Protein AF-K5BDE9-F1 (afdb_monomer)

Foldseek 3Di:
DAPPPFDWDFPDWDADPQRKIKTKTKGKDAQVPDDPPDQPCSVQADRIWMKIKIKIWHQDPQRKIKMKIWIDIGRFQKIKIKIKIWHDDVPGIDMDMDMDMDHPDDDPVVSVCVVCVVSVVRNVVVVVVVVVVCVVVPD

pLDDT: mean 79.83, std 15.64, range [29.36, 97.19]

Sequence (139 aa):
MGAFDTLDTLEEFTVDRAGSVLVKLAKDVLHPGRQSGGPPIGRFLPRTWRVVQTEEWRAGRAGRIEGDLRLVAHGTPASAAGSTVIVPVQGGSQGTGSATVRFNVPLIGGQVENLMGRTLTESIRALNEFTTSWIAEHV

Structure (mmCIF, N/CA/C/O backbone):
data_AF-K5BDE9-F1
#
_entry.id   AF-K5BDE9-F1
#
loop_
_atom_site.group_PDB
_atom_site.id
_atom_site.type_symbol
_atom_site.label_atom_id
_atom_site.label_alt_id
_atom_site.label_comp_id
_atom_site.label_asym_id
_atom_site.label_entity_id
_atom_site.label_seq_id
_atom_site.pdbx_PDB_ins_code
_atom_site.Cartn_x
_atom_site.Cartn_y
_atom_site.Cartn_z
_atom_site.occupancy
_atom_site.B_iso_or_equiv
_atom_site.auth_seq_id
_atom_site.auth_comp_id
_atom_site.auth_asym_id
_atom_site.auth_atom_id
_atom_site.pdbx_PDB_model_num
ATOM 1 N N . MET A 1 1 ? 9.296 17.948 -3.515 1.00 29.36 1 MET A N 1
ATOM 2 C CA . MET A 1 1 ? 8.163 17.426 -4.302 1.00 29.36 1 MET A CA 1
ATOM 3 C C . MET A 1 1 ? 7.998 15.972 -3.896 1.00 29.36 1 MET A C 1
ATOM 5 O O . MET A 1 1 ? 8.839 15.155 -4.255 1.00 29.36 1 MET A O 1
ATOM 9 N N . GLY A 1 2 ? 7.072 15.706 -2.972 1.00 32.84 2 GLY A N 1
ATOM 10 C CA . GLY A 1 2 ? 6.896 14.377 -2.382 1.00 32.84 2 GLY A CA 1
ATOM 11 C C . GLY A 1 2 ? 6.411 13.376 -3.427 1.00 32.84 2 GLY A C 1
ATOM 12 O O . GLY A 1 2 ? 5.785 13.763 -4.410 1.00 32.84 2 GLY A O 1
ATOM 13 N N . ALA A 1 3 ? 6.688 12.090 -3.217 1.00 40.28 3 ALA A N 1
ATOM 14 C CA . ALA A 1 3 ? 6.391 11.001 -4.153 1.00 40.28 3 ALA A CA 1
ATOM 15 C C . ALA A 1 3 ? 4.896 10.846 -4.543 1.00 40.28 3 ALA A C 1
ATOM 17 O O . ALA A 1 3 ? 4.576 10.035 -5.415 1.00 40.28 3 ALA A O 1
ATOM 18 N N . PHE A 1 4 ? 4.002 11.646 -3.954 1.00 41.88 4 PHE A N 1
ATOM 19 C CA . PHE A 1 4 ? 2.546 11.616 -4.124 1.00 41.88 4 PHE A CA 1
ATOM 20 C C . PHE A 1 4 ? 1.959 12.828 -4.864 1.00 41.88 4 PHE A C 1
ATOM 22 O O . PHE A 1 4 ? 0.750 12.913 -5.012 1.00 41.88 4 PHE A O 1
ATOM 29 N N . ASP A 1 5 ? 2.779 13.744 -5.388 1.00 41.91 5 ASP A N 1
ATOM 30 C CA . ASP A 1 5 ? 2.299 14.947 -6.103 1.00 41.91 5 ASP A CA 1
ATOM 31 C C . ASP A 1 5 ? 1.852 14.672 -7.562 1.00 41.91 5 ASP A C 1
ATOM 33 O O . ASP A 1 5 ? 1.852 15.539 -8.429 1.00 41.91 5 ASP A O 1
ATOM 37 N N . THR A 1 6 ? 1.526 13.419 -7.879 1.00 49.06 6 THR A N 1
ATOM 38 C CA . THR A 1 6 ? 1.009 13.000 -9.191 1.00 49.06 6 THR A CA 1
ATOM 39 C C . THR A 1 6 ? -0.226 12.165 -8.921 1.00 49.06 6 THR A C 1
ATOM 41 O O . THR A 1 6 ? -0.115 11.134 -8.266 1.00 49.06 6 THR A O 1
ATOM 44 N N . LEU A 1 7 ? -1.388 12.668 -9.350 1.00 53.72 7 LEU A N 1
ATOM 45 C CA . LEU A 1 7 ? -2.700 12.102 -9.041 1.00 53.72 7 LEU A CA 1
ATOM 46 C C . LEU A 1 7 ? -2.766 10.637 -9.479 1.00 53.72 7 LEU A C 1
ATOM 48 O O . LEU A 1 7 ? -2.798 10.330 -10.672 1.00 53.72 7 LEU A O 1
ATOM 52 N N . ASP A 1 8 ? -2.789 9.746 -8.493 1.00 72.38 8 ASP A N 1
ATOM 53 C CA . ASP A 1 8 ? -3.108 8.344 -8.696 1.00 72.38 8 ASP A CA 1
ATOM 54 C C . ASP A 1 8 ? -4.564 8.257 -9.187 1.00 72.38 8 ASP A C 1
ATOM 56 O O . ASP A 1 8 ? -5.475 8.869 -8.627 1.00 72.38 8 ASP A O 1
ATOM 60 N N . THR A 1 9 ? -4.796 7.533 -10.278 1.00 88.88 9 THR A N 1
ATOM 61 C CA . THR A 1 9 ? -6.143 7.289 -10.800 1.00 88.88 9 THR A CA 1
ATOM 62 C C . THR A 1 9 ? -6.765 6.132 -10.035 1.00 88.88 9 THR A C 1
ATOM 64 O O . THR A 1 9 ? -6.192 5.044 -9.995 1.00 88.88 9 THR A O 1
ATOM 67 N N . LEU A 1 10 ? -7.954 6.339 -9.471 1.00 91.88 10 LEU A N 1
ATOM 68 C CA . LEU A 1 10 ? -8.761 5.256 -8.916 1.00 91.88 10 LEU A CA 1
ATOM 69 C C . LEU A 1 10 ? -9.368 4.439 -10.061 1.00 91.88 10 LEU A C 1
ATOM 71 O O . LEU A 1 10 ? -10.270 4.908 -10.750 1.00 91.88 10 LEU A O 1
ATOM 75 N N . GLU A 1 11 ? -8.852 3.231 -10.282 1.00 93.00 11 GLU A N 1
ATOM 76 C CA . GLU A 1 11 ? -9.386 2.302 -11.284 1.00 93.00 11 GLU A CA 1
ATOM 77 C C . GLU A 1 11 ? -10.547 1.477 -10.726 1.00 93.00 11 GLU A C 1
ATOM 79 O O . GLU A 1 11 ? -11.500 1.191 -11.447 1.00 93.00 11 GLU A O 1
ATOM 84 N N . GLU A 1 12 ? -10.468 1.080 -9.455 1.00 95.19 12 GLU A N 1
ATOM 85 C CA . GLU A 1 12 ? -11.477 0.237 -8.820 1.00 95.19 12 GLU A CA 1
ATOM 86 C C . GLU A 1 12 ? -11.604 0.561 -7.333 1.00 95.19 12 GLU A C 1
ATOM 88 O O . GLU A 1 12 ? -10.609 0.738 -6.630 1.00 95.19 12 GLU A O 1
ATOM 93 N N . PHE A 1 13 ? -12.844 0.607 -6.856 1.00 96.38 13 PHE A N 1
ATOM 94 C CA . PHE A 1 13 ? -13.174 0.666 -5.441 1.00 96.38 13 PHE A CA 1
ATOM 95 C C . PHE A 1 13 ? -14.417 -0.181 -5.218 1.00 96.38 13 PHE A C 1
ATOM 97 O O . PHE A 1 13 ? -15.498 0.158 -5.706 1.00 96.38 13 PHE A O 1
ATOM 104 N N . THR A 1 14 ? -14.273 -1.292 -4.507 1.00 97.19 14 THR A N 1
ATOM 105 C CA . THR A 1 14 ? -15.408 -2.151 -4.175 1.00 97.19 14 THR A CA 1
ATOM 106 C C . THR A 1 14 ? -15.429 -2.464 -2.693 1.00 97.19 14 THR A C 1
ATOM 108 O O . THR A 1 14 ? -14.392 -2.561 -2.040 1.00 97.19 14 THR A O 1
ATOM 111 N N . VAL A 1 15 ? -16.643 -2.604 -2.168 1.00 97.19 15 VAL A N 1
ATOM 112 C CA . VAL A 1 15 ? -16.898 -3.063 -0.806 1.00 97.19 15 VAL A CA 1
ATOM 113 C C . VAL A 1 15 ? -17.788 -4.291 -0.913 1.00 97.19 15 VAL A C 1
ATOM 115 O O . VAL A 1 15 ? -18.869 -4.226 -1.505 1.00 97.19 15 VAL A O 1
ATOM 118 N N . ASP A 1 16 ? -17.319 -5.424 -0.402 1.00 93.81 16 ASP A N 1
ATOM 119 C CA . ASP A 1 16 ? -18.093 -6.662 -0.421 1.00 93.81 16 ASP A CA 1
ATOM 120 C C . ASP A 1 16 ? -19.150 -6.697 0.703 1.00 93.81 16 ASP A C 1
ATOM 122 O O . ASP A 1 16 ? -19.225 -5.819 1.566 1.00 93.81 16 ASP A O 1
ATOM 126 N N . ARG A 1 17 ? -19.994 -7.739 0.718 1.00 94.00 17 ARG A N 1
ATOM 127 C CA . ARG A 1 17 ? -21.033 -7.895 1.757 1.00 94.00 17 ARG A CA 1
ATOM 128 C C . ARG A 1 17 ? -20.472 -8.124 3.163 1.00 94.00 17 ARG A C 1
ATOM 130 O O . ARG A 1 17 ? -21.195 -7.899 4.128 1.00 94.00 17 ARG A O 1
ATOM 137 N N . ALA A 1 18 ? -19.243 -8.618 3.279 1.00 90.19 18 ALA A N 1
ATOM 138 C CA . ALA A 1 18 ? -18.558 -8.806 4.553 1.00 90.19 18 ALA A CA 1
ATOM 139 C C . ALA A 1 18 ? -17.867 -7.515 5.036 1.00 90.19 18 ALA A C 1
ATOM 141 O O . ALA A 1 18 ? -17.340 -7.493 6.147 1.00 90.19 18 ALA A O 1
ATOM 142 N N . GLY A 1 19 ? -17.896 -6.443 4.235 1.00 91.94 19 GLY A N 1
ATOM 143 C CA . GLY A 1 19 ? -17.235 -5.176 4.524 1.00 91.94 19 GLY A CA 1
ATOM 144 C C . GLY A 1 19 ? -15.753 -5.157 4.150 1.00 91.94 19 GLY A C 1
ATOM 145 O O . GLY A 1 19 ? -15.048 -4.239 4.565 1.00 91.94 19 GLY A O 1
ATOM 146 N N . SER A 1 20 ? -15.262 -6.142 3.391 1.00 95.62 20 SER A N 1
ATOM 147 C CA . SER A 1 20 ? -13.912 -6.084 2.827 1.00 95.62 20 SER A CA 1
ATOM 148 C C . SER A 1 20 ? -13.864 -5.039 1.721 1.00 95.62 20 SER A C 1
ATOM 150 O O . SER A 1 20 ? -14.791 -4.949 0.915 1.00 95.62 20 SER A O 1
ATOM 152 N N . VAL A 1 21 ? -12.771 -4.287 1.653 1.00 97.12 21 VAL A N 1
ATOM 153 C CA . VAL A 1 21 ? -12.562 -3.231 0.662 1.00 97.12 21 VAL A CA 1
ATOM 154 C C . VAL A 1 21 ? -11.455 -3.651 -0.293 1.00 97.12 21 VAL A C 1
ATOM 156 O O . VAL A 1 21 ? -10.362 -4.001 0.146 1.00 97.12 21 VAL A O 1
ATOM 159 N N . LEU A 1 22 ? -11.721 -3.589 -1.593 1.00 96.94 22 LEU A N 1
ATOM 160 C CA . LEU A 1 22 ? -10.707 -3.691 -2.638 1.00 96.94 22 LEU A CA 1
ATOM 161 C C . LEU A 1 22 ? -10.522 -2.309 -3.258 1.00 96.94 22 LEU A C 1
ATOM 163 O O . LEU A 1 22 ? -11.485 -1.698 -3.725 1.00 96.94 22 LEU A O 1
ATOM 167 N N . VAL A 1 23 ? -9.280 -1.841 -3.295 1.00 95.06 23 VAL A N 1
ATOM 168 C CA . VAL A 1 23 ? -8.901 -0.590 -3.950 1.00 95.06 23 VAL A CA 1
ATOM 169 C C . VAL A 1 23 ? -7.862 -0.900 -5.011 1.00 95.06 23 VAL A C 1
ATOM 171 O O . VAL A 1 23 ? -6.865 -1.570 -4.745 1.00 95.06 23 VAL A O 1
ATOM 174 N N . LYS A 1 24 ? -8.069 -0.391 -6.221 1.00 94.94 24 LYS A N 1
ATOM 175 C CA . LYS A 1 24 ? -7.084 -0.446 -7.291 1.00 94.94 24 LYS A CA 1
ATOM 176 C C . LYS A 1 24 ? -6.766 0.958 -7.763 1.00 94.94 24 LYS A C 1
ATOM 178 O O . LYS A 1 24 ? -7.636 1.675 -8.253 1.00 94.94 24 LYS A O 1
ATOM 183 N N . LEU A 1 25 ? -5.503 1.325 -7.631 1.00 92.00 25 LEU A N 1
ATOM 184 C CA . LEU A 1 25 ? -4.970 2.604 -8.068 1.00 92.00 25 LEU A CA 1
ATOM 185 C C . LEU A 1 25 ? -4.010 2.368 -9.226 1.00 92.00 25 LEU A C 1
ATOM 187 O O . LEU A 1 25 ? -3.298 1.361 -9.269 1.00 92.00 25 LEU A O 1
ATOM 191 N N . ALA A 1 26 ? -3.953 3.314 -10.150 1.00 90.75 26 ALA A N 1
ATOM 192 C CA . ALA A 1 26 ? -2.959 3.315 -11.201 1.00 90.75 26 ALA A CA 1
ATOM 193 C C . ALA A 1 26 ? -2.281 4.669 -11.338 1.00 90.75 26 ALA A C 1
ATOM 195 O O . ALA A 1 26 ? -2.911 5.721 -11.254 1.00 90.75 26 ALA A O 1
ATOM 196 N N . LYS A 1 27 ? -0.981 4.619 -11.601 1.00 85.81 27 LYS A N 1
ATOM 197 C CA . LYS A 1 27 ? -0.115 5.782 -11.698 1.00 85.81 27 LYS A CA 1
ATOM 198 C C . LYS A 1 27 ? 0.754 5.686 -12.930 1.00 85.81 27 LYS A C 1
ATOM 200 O O . LYS A 1 27 ? 1.528 4.740 -13.069 1.00 85.81 27 LYS A O 1
ATOM 205 N N . ASP A 1 28 ? 0.696 6.704 -13.771 1.00 84.38 28 ASP A N 1
ATOM 206 C CA . ASP A 1 28 ? 1.682 6.883 -14.826 1.00 84.38 28 ASP A CA 1
ATOM 207 C C . ASP A 1 28 ? 2.858 7.686 -14.263 1.00 84.38 28 ASP A C 1
ATOM 209 O O . ASP A 1 28 ? 2.727 8.830 -13.829 1.00 84.38 28 ASP A O 1
ATOM 213 N N . VAL A 1 29 ? 4.026 7.056 -14.221 1.00 77.75 29 VAL A N 1
ATOM 214 C CA . VAL A 1 29 ? 5.251 7.653 -13.701 1.00 77.75 29 VAL A CA 1
ATOM 215 C C . VAL A 1 29 ? 6.091 8.143 -14.862 1.00 77.75 29 VAL A C 1
ATOM 217 O O . VAL A 1 29 ? 6.519 7.363 -15.713 1.00 77.75 29 VAL A O 1
ATOM 220 N N . LEU A 1 30 ? 6.381 9.441 -14.857 1.00 72.25 30 LEU A N 1
ATOM 221 C CA . LEU A 1 30 ? 7.396 10.042 -15.706 1.00 72.25 30 LEU A CA 1
ATOM 222 C C . LEU A 1 30 ? 8.698 10.142 -14.914 1.00 72.25 30 LEU A C 1
ATOM 224 O O . LEU A 1 30 ? 8.843 10.967 -14.014 1.00 72.25 30 LEU A O 1
ATOM 228 N N . HIS A 1 31 ? 9.673 9.317 -15.272 1.00 66.38 31 HIS A N 1
ATOM 229 C CA . HIS A 1 31 ? 11.037 9.517 -14.827 1.00 66.38 31 HIS A CA 1
ATOM 230 C C . HIS A 1 31 ? 11.666 10.595 -15.712 1.00 66.38 31 HIS A C 1
ATOM 232 O O . HIS A 1 31 ? 11.754 10.399 -16.928 1.00 66.38 31 HIS A O 1
ATOM 238 N N . PRO A 1 32 ? 12.130 11.728 -15.150 1.00 55.34 32 PRO A N 1
ATOM 239 C CA . PRO A 1 32 ? 12.608 12.858 -15.948 1.00 55.34 32 PRO A CA 1
ATOM 240 C C . PRO A 1 32 ? 13.800 12.519 -16.862 1.00 55.34 32 PRO A C 1
ATOM 242 O O . PRO A 1 32 ? 14.132 13.296 -17.754 1.00 55.34 32 PRO A O 1
ATOM 245 N N . GLY A 1 33 ? 14.400 11.331 -16.725 1.00 54.56 33 GLY A N 1
ATOM 246 C CA . GLY A 1 33 ? 15.609 10.957 -17.440 1.00 54.56 33 GLY A CA 1
ATOM 247 C C . GLY A 1 33 ? 16.802 11.751 -16.911 1.00 54.56 33 GLY A C 1
ATOM 248 O O . GLY A 1 33 ? 16.646 12.794 -16.287 1.00 54.56 33 GLY A O 1
ATOM 249 N N . ARG A 1 34 ? 17.999 11.189 -17.102 1.00 52.53 34 ARG A N 1
ATOM 250 C CA . ARG A 1 34 ? 19.327 11.738 -16.762 1.00 52.53 34 ARG A CA 1
ATOM 251 C C . ARG A 1 34 ? 19.333 13.055 -15.966 1.00 52.53 34 ARG A C 1
ATOM 253 O O . ARG A 1 34 ? 19.543 14.126 -16.523 1.00 52.53 34 ARG A O 1
ATOM 260 N N . GLN A 1 35 ? 19.241 12.942 -14.646 1.00 48.94 35 GLN A N 1
ATOM 261 C CA . GLN A 1 35 ? 19.821 13.950 -13.764 1.00 48.94 35 GLN A CA 1
ATOM 262 C C . GLN A 1 35 ? 21.304 13.600 -13.630 1.00 48.94 35 GLN A C 1
ATOM 264 O O . GLN A 1 35 ? 21.637 12.473 -13.249 1.00 48.94 35 GLN A O 1
ATOM 269 N N . SER A 1 36 ? 22.202 14.507 -14.014 1.00 44.56 36 SER A N 1
ATOM 270 C CA . SER A 1 36 ? 23.639 14.288 -13.822 1.00 44.56 36 SER A CA 1
ATOM 271 C C . SER A 1 36 ? 23.896 14.066 -12.324 1.00 44.56 36 SER A C 1
ATOM 273 O O . SER A 1 36 ? 23.514 14.906 -11.516 1.00 44.56 36 SER A O 1
ATOM 275 N N . GLY A 1 37 ? 24.453 12.910 -11.942 1.00 53.97 37 GLY A N 1
ATOM 276 C CA . GLY A 1 37 ? 24.649 12.523 -10.534 1.00 53.97 37 GLY A CA 1
ATOM 277 C C . GLY A 1 37 ? 23.542 11.665 -9.895 1.00 53.97 37 GLY A C 1
ATOM 278 O O . GLY A 1 37 ? 23.647 11.334 -8.717 1.00 53.97 37 GLY A O 1
ATOM 279 N N . GLY A 1 38 ? 22.501 11.267 -10.639 1.00 55.50 38 GLY A N 1
ATOM 280 C CA . GLY A 1 38 ? 21.476 10.337 -10.144 1.00 55.50 38 GLY A CA 1
ATOM 281 C C . GLY A 1 38 ? 21.988 8.894 -9.959 1.00 55.50 38 GLY A C 1
ATOM 282 O O . GLY A 1 38 ? 22.952 8.486 -10.614 1.00 55.50 38 GLY A O 1
ATOM 283 N N . PRO A 1 39 ? 21.347 8.085 -9.092 1.00 56.81 39 PRO A N 1
ATOM 284 C CA . PRO A 1 39 ? 21.764 6.710 -8.840 1.00 56.81 39 PRO A CA 1
ATOM 285 C C . PRO A 1 39 ? 21.726 5.872 -10.130 1.00 56.81 39 PRO A C 1
ATOM 287 O O . PRO A 1 39 ? 20.792 5.984 -10.931 1.00 56.81 39 PRO A O 1
ATOM 290 N N . PRO A 1 40 ? 22.712 4.982 -10.342 1.00 59.12 40 PRO A N 1
ATOM 291 C CA . PRO A 1 40 ? 22.888 4.272 -11.605 1.00 59.12 40 PRO A CA 1
ATOM 292 C C . PRO A 1 40 ? 21.734 3.335 -11.972 1.00 59.12 40 PRO A C 1
ATOM 294 O O . PRO A 1 40 ? 21.660 2.956 -13.138 1.00 59.12 40 PRO A O 1
ATOM 297 N N . ILE A 1 41 ? 20.831 3.001 -11.041 1.00 60.72 41 ILE A N 1
ATOM 298 C CA . ILE A 1 41 ? 19.618 2.205 -11.296 1.00 60.72 41 ILE A CA 1
ATOM 299 C C . ILE A 1 41 ? 18.648 2.880 -12.274 1.00 60.72 41 ILE A C 1
ATOM 301 O O . ILE A 1 41 ? 17.964 2.184 -13.019 1.00 60.72 41 ILE A O 1
ATOM 305 N N . GLY A 1 42 ? 18.659 4.218 -12.360 1.00 62.91 42 GLY A N 1
ATOM 306 C CA . GLY A 1 42 ? 17.845 4.963 -13.327 1.00 62.91 42 GLY A CA 1
ATOM 307 C C . GLY A 1 42 ? 18.137 4.592 -14.786 1.00 62.91 42 GLY A C 1
ATOM 308 O O . GLY A 1 42 ? 17.307 4.838 -15.650 1.00 62.91 42 GLY A O 1
ATOM 309 N N . ARG A 1 43 ? 19.280 3.942 -15.074 1.00 64.38 43 ARG A N 1
ATOM 310 C CA . ARG A 1 43 ? 19.609 3.436 -16.419 1.00 64.38 43 ARG A CA 1
ATOM 311 C C . ARG A 1 43 ? 18.748 2.247 -16.861 1.00 64.38 43 ARG A C 1
ATOM 313 O O . ARG A 1 43 ? 18.658 1.995 -18.055 1.00 64.38 43 ARG A O 1
ATOM 320 N N . PHE A 1 44 ? 18.199 1.488 -15.911 1.00 66.50 44 PHE A N 1
ATOM 321 C CA . PHE A 1 44 ? 17.425 0.267 -16.171 1.00 66.50 44 PHE A CA 1
ATOM 322 C C . PHE A 1 44 ? 15.915 0.501 -16.103 1.00 66.50 44 PHE A C 1
ATOM 324 O O . PHE A 1 44 ? 15.139 -0.406 -16.393 1.00 66.50 44 PHE A O 1
ATOM 331 N N . LEU A 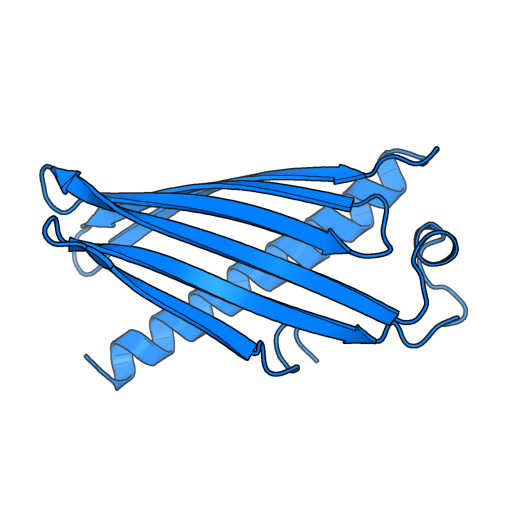1 45 ? 15.501 1.702 -15.703 1.00 69.56 45 LEU A N 1
ATOM 332 C CA . LEU A 1 45 ? 14.106 2.101 -15.669 1.00 69.56 45 LEU A CA 1
ATOM 333 C C . LEU A 1 45 ? 13.760 2.838 -16.967 1.00 69.56 45 LEU A C 1
ATOM 335 O O . LEU A 1 45 ? 14.543 3.680 -17.418 1.00 69.56 45 LEU A O 1
ATOM 339 N N . PRO A 1 46 ? 12.607 2.544 -17.586 1.00 72.44 46 PRO A N 1
ATOM 340 C CA . PRO A 1 46 ? 12.155 3.302 -18.740 1.00 72.44 46 PRO A CA 1
ATOM 341 C C . PRO A 1 46 ? 11.866 4.754 -18.333 1.00 72.44 46 PRO A C 1
ATOM 343 O O . PRO A 1 46 ? 11.664 5.074 -17.163 1.00 72.44 46 PRO A O 1
ATOM 346 N N . ARG A 1 47 ? 11.816 5.657 -19.314 1.00 76.19 47 ARG A N 1
ATOM 347 C CA . ARG A 1 47 ? 11.474 7.068 -19.071 1.00 76.19 47 ARG A CA 1
ATOM 348 C C . ARG A 1 47 ? 10.040 7.235 -18.562 1.00 76.19 47 ARG A C 1
ATOM 350 O O . ARG A 1 47 ? 9.752 8.159 -17.814 1.00 76.19 47 ARG A O 1
ATOM 357 N N . THR A 1 48 ? 9.155 6.338 -18.967 1.00 79.75 48 THR A N 1
ATOM 358 C CA . THR A 1 48 ? 7.756 6.298 -18.547 1.00 79.75 48 THR A CA 1
ATOM 359 C C . THR A 1 48 ? 7.381 4.870 -18.203 1.00 79.75 48 THR A C 1
ATOM 361 O O . THR A 1 48 ? 7.710 3.959 -18.965 1.00 79.75 48 THR A O 1
ATOM 364 N N . TRP A 1 49 ? 6.670 4.675 -17.102 1.00 84.31 49 TRP A N 1
ATOM 365 C CA . TRP A 1 49 ? 6.076 3.388 -16.752 1.00 84.31 49 TRP A CA 1
ATOM 366 C C . TRP A 1 49 ? 4.740 3.581 -16.053 1.00 84.31 49 TRP A C 1
ATOM 368 O O . TRP A 1 49 ? 4.453 4.665 -15.553 1.00 84.31 49 TRP A O 1
ATOM 378 N N . ARG A 1 50 ? 3.945 2.513 -15.983 1.00 87.12 50 ARG A N 1
ATOM 379 C CA . ARG A 1 50 ? 2.684 2.508 -15.238 1.00 87.12 50 ARG A CA 1
ATOM 380 C C . ARG A 1 50 ? 2.811 1.617 -14.018 1.00 87.12 50 ARG A C 1
ATOM 382 O O . ARG A 1 50 ? 3.255 0.479 -14.133 1.00 87.12 50 ARG A O 1
ATOM 389 N N . VAL A 1 51 ? 2.421 2.120 -12.859 1.00 87.44 51 VAL A N 1
ATOM 390 C CA . VAL A 1 51 ? 2.331 1.358 -11.616 1.00 87.44 51 VAL A CA 1
ATOM 391 C C . VAL A 1 51 ? 0.864 1.096 -11.332 1.00 87.44 51 VAL A C 1
ATOM 393 O O . VAL A 1 51 ? 0.076 2.031 -11.301 1.00 87.44 51 VAL A O 1
ATOM 396 N N . VAL A 1 52 ? 0.506 -0.166 -11.131 1.00 92.19 52 VAL A N 1
ATOM 397 C CA . VAL A 1 52 ? -0.812 -0.575 -10.652 1.00 92.19 52 VAL A CA 1
ATOM 398 C C . VAL A 1 52 ? -0.653 -1.083 -9.229 1.00 92.19 52 VAL A C 1
ATOM 400 O O . VAL A 1 52 ? 0.106 -2.022 -8.980 1.00 92.19 52 VAL A O 1
ATOM 403 N N . GLN A 1 53 ? -1.361 -0.443 -8.311 1.00 92.19 53 GLN A N 1
ATOM 404 C CA . GLN A 1 53 ? -1.449 -0.799 -6.906 1.00 92.19 53 GLN A CA 1
ATOM 405 C C . GLN A 1 53 ? -2.807 -1.439 -6.645 1.00 92.19 53 GLN A C 1
ATOM 407 O O . GLN A 1 53 ? -3.836 -0.924 -7.072 1.00 92.19 53 GLN A O 1
ATOM 412 N N . THR A 1 54 ? -2.814 -2.564 -5.949 1.00 95.25 54 THR A N 1
ATOM 413 C CA . THR A 1 54 ? -4.025 -3.249 -5.509 1.00 95.25 54 THR A CA 1
ATOM 414 C C . THR A 1 54 ? -3.923 -3.480 -4.017 1.00 95.25 54 THR A C 1
ATOM 416 O O . THR A 1 54 ? -2.948 -4.067 -3.543 1.00 95.25 54 THR A O 1
ATOM 419 N N . GLU A 1 55 ? -4.930 -3.011 -3.298 1.00 95.00 55 GLU A N 1
ATOM 420 C CA . GLU A 1 55 ? -5.049 -3.137 -1.858 1.00 95.00 55 GLU A CA 1
ATOM 421 C C . GLU A 1 55 ? -6.323 -3.882 -1.505 1.00 95.00 55 GLU A C 1
ATOM 423 O O . GLU A 1 55 ? -7.398 -3.567 -2.013 1.00 95.00 55 GLU A O 1
ATOM 428 N N . GLU A 1 56 ? -6.200 -4.849 -0.607 1.00 97.19 56 GLU A N 1
ATOM 429 C CA . GLU A 1 56 ? -7.330 -5.574 -0.044 1.00 97.19 56 GLU A CA 1
ATOM 430 C C . GLU A 1 56 ? -7.334 -5.380 1.466 1.00 97.19 56 GLU A C 1
ATOM 432 O O . GLU A 1 56 ? -6.404 -5.807 2.146 1.00 97.19 56 GLU A O 1
ATOM 437 N N . TRP A 1 57 ? -8.389 -4.765 1.987 1.00 97.06 57 TRP A N 1
ATOM 438 C CA . TRP A 1 57 ? -8.566 -4.476 3.403 1.00 97.06 57 TRP A CA 1
ATOM 439 C C . TRP A 1 57 ? -9.725 -5.284 3.965 1.00 97.06 57 TRP A C 1
ATOM 441 O O . TRP A 1 57 ? -10.804 -5.333 3.379 1.00 97.06 57 TRP A O 1
ATOM 451 N N . ARG A 1 58 ? -9.517 -5.927 5.113 1.00 97.00 58 ARG A N 1
ATOM 452 C CA . ARG A 1 58 ? -10.502 -6.818 5.736 1.00 97.00 58 ARG A CA 1
ATOM 453 C C . ARG A 1 58 ? -10.631 -6.512 7.219 1.00 97.00 58 ARG A C 1
ATOM 455 O O . ARG A 1 58 ? -9.633 -6.333 7.920 1.00 97.00 58 ARG A O 1
ATOM 462 N N . ALA A 1 59 ? -11.870 -6.482 7.702 1.00 94.88 59 ALA A N 1
ATOM 463 C CA . ALA A 1 59 ? -12.148 -6.348 9.123 1.00 94.88 59 ALA A CA 1
ATOM 464 C C . ALA A 1 59 ? -11.840 -7.666 9.852 1.00 94.88 59 ALA A C 1
ATOM 466 O O . ALA A 1 59 ? -12.372 -8.728 9.531 1.00 94.88 59 ALA A O 1
ATOM 467 N N . GLY A 1 60 ? -10.972 -7.583 10.852 1.00 91.00 60 GLY A N 1
ATOM 468 C CA . GLY A 1 60 ? -10.665 -8.644 11.798 1.00 91.00 60 GLY A CA 1
ATOM 469 C C . GLY A 1 60 ? -11.476 -8.523 13.092 1.00 91.00 60 GLY A C 1
ATOM 470 O O . GLY A 1 60 ? -12.400 -7.722 13.236 1.00 91.00 60 GLY A O 1
ATOM 471 N N . ARG A 1 61 ? -11.122 -9.344 14.084 1.00 90.88 61 ARG A N 1
ATOM 472 C CA . ARG A 1 61 ? -11.759 -9.307 15.412 1.00 90.88 61 ARG A CA 1
ATOM 473 C C . ARG A 1 61 ? -11.273 -8.106 16.229 1.00 90.88 61 ARG A C 1
ATOM 475 O O . ARG A 1 61 ? -10.143 -7.660 16.063 1.00 90.88 61 ARG A O 1
ATOM 482 N N . ALA A 1 62 ? -12.109 -7.638 17.159 1.00 90.75 62 ALA A N 1
ATOM 483 C CA . ALA A 1 62 ? -11.773 -6.576 18.117 1.00 90.75 62 ALA A CA 1
ATOM 484 C C . ALA A 1 62 ? -11.267 -5.267 17.468 1.00 90.75 62 ALA A C 1
ATOM 486 O O . ALA A 1 62 ? -10.345 -4.633 17.971 1.00 90.75 62 ALA A O 1
ATOM 487 N N . GLY A 1 63 ? -11.849 -4.879 16.328 1.00 90.44 63 GLY A N 1
ATOM 488 C CA . GLY A 1 63 ? -11.486 -3.645 15.620 1.00 90.44 63 GLY A CA 1
ATOM 489 C C . GLY A 1 63 ? -10.148 -3.702 14.879 1.00 90.44 63 GLY A C 1
ATOM 490 O O . GLY A 1 63 ? -9.707 -2.688 14.348 1.00 90.44 63 GLY A O 1
ATOM 491 N N . ARG A 1 64 ? -9.495 -4.869 14.828 1.00 95.06 64 ARG A N 1
ATOM 492 C CA . ARG A 1 64 ? -8.319 -5.098 13.985 1.00 95.06 64 ARG A CA 1
ATOM 493 C C . ARG A 1 64 ? -8.708 -4.995 12.512 1.00 95.06 64 ARG A C 1
ATOM 495 O O . ARG A 1 64 ? -9.743 -5.522 12.122 1.00 95.06 64 ARG A O 1
ATOM 502 N N . ILE A 1 65 ? -7.852 -4.400 11.694 1.00 95.94 65 ILE A N 1
ATOM 503 C CA . ILE A 1 65 ? -7.978 -4.361 10.235 1.00 95.94 65 ILE A CA 1
ATOM 504 C C . ILE A 1 65 ? -6.711 -4.972 9.641 1.00 95.94 65 ILE A C 1
ATOM 506 O O . ILE A 1 65 ? -5.606 -4.673 10.092 1.00 95.94 65 ILE A O 1
ATOM 510 N N . GLU A 1 66 ? -6.864 -5.841 8.650 1.00 96.88 66 GLU A N 1
ATOM 511 C CA . GLU A 1 66 ? -5.758 -6.470 7.926 1.00 96.88 66 GLU A CA 1
ATOM 512 C C . GLU A 1 66 ? -5.758 -5.981 6.483 1.00 96.88 66 GLU A C 1
ATOM 514 O O . GLU A 1 66 ? -6.813 -5.923 5.856 1.00 96.88 66 GLU A O 1
ATOM 519 N N . GLY A 1 67 ? -4.587 -5.611 5.975 1.00 95.81 67 GLY A N 1
ATOM 520 C CA . GLY A 1 67 ? -4.399 -5.100 4.625 1.00 95.81 67 GLY A CA 1
ATOM 521 C C . GLY A 1 67 ? -3.347 -5.904 3.874 1.00 95.81 67 GLY A C 1
ATOM 522 O O . GLY A 1 67 ? -2.26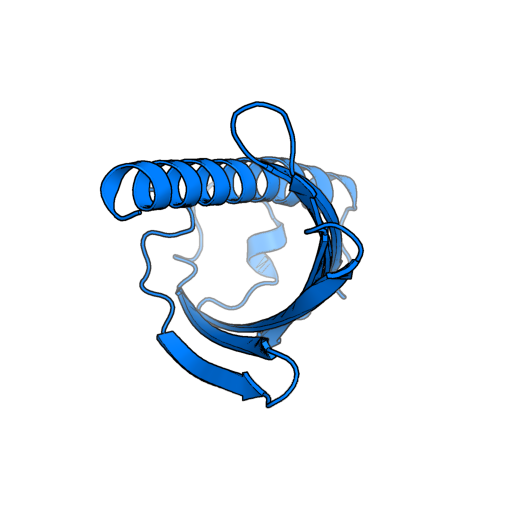1 -6.132 4.404 1.00 95.81 67 GLY A O 1
ATOM 523 N N . ASP A 1 68 ? -3.635 -6.286 2.636 1.00 96.56 68 ASP A N 1
ATOM 524 C CA . ASP A 1 68 ? -2.660 -6.829 1.691 1.00 96.56 68 ASP A CA 1
ATOM 525 C C . ASP A 1 68 ? -2.418 -5.822 0.567 1.00 96.56 68 ASP A C 1
ATOM 527 O O . ASP A 1 68 ? -3.359 -5.262 0.013 1.00 96.56 68 ASP A O 1
ATOM 531 N N . LEU A 1 69 ? -1.154 -5.629 0.200 1.00 91.62 69 LEU A N 1
ATOM 532 C CA . LEU A 1 69 ? -0.712 -4.735 -0.864 1.00 91.62 69 LEU A CA 1
ATOM 533 C C . LEU A 1 69 ? -0.031 -5.543 -1.968 1.00 91.62 69 LEU A C 1
ATOM 535 O O . LEU A 1 69 ? 0.881 -6.333 -1.708 1.00 91.62 69 LEU A O 1
ATOM 539 N N . ARG A 1 70 ? -0.407 -5.283 -3.219 1.00 93.94 70 ARG A N 1
ATOM 540 C CA . ARG A 1 70 ? 0.291 -5.751 -4.421 1.00 93.94 70 ARG A CA 1
ATOM 541 C C . ARG A 1 70 ? 0.552 -4.581 -5.358 1.00 93.94 70 ARG A C 1
ATOM 543 O O . ARG A 1 70 ? -0.325 -3.768 -5.609 1.00 93.94 70 ARG A O 1
ATOM 550 N N . LEU A 1 71 ? 1.762 -4.519 -5.893 1.00 89.62 71 LEU A N 1
ATOM 551 C CA . LEU A 1 71 ? 2.236 -3.457 -6.771 1.00 89.62 71 LEU A CA 1
ATOM 552 C C . LEU A 1 71 ? 2.917 -4.069 -7.992 1.00 89.62 71 LEU A C 1
ATOM 554 O O . LEU A 1 71 ? 3.903 -4.804 -7.874 1.00 89.62 71 LEU A O 1
ATOM 558 N N . VAL A 1 72 ? 2.411 -3.727 -9.172 1.00 87.75 72 VAL A N 1
ATOM 559 C CA . VAL A 1 72 ? 2.947 -4.163 -10.463 1.00 87.75 72 VAL A CA 1
ATOM 560 C C . VAL A 1 72 ? 3.363 -2.935 -11.259 1.00 87.75 72 VAL A C 1
ATOM 562 O O . VAL A 1 72 ? 2.536 -2.084 -11.575 1.00 87.75 72 VAL A O 1
ATOM 565 N N . ALA A 1 73 ? 4.649 -2.832 -11.593 1.00 85.38 73 ALA A N 1
ATOM 566 C CA . ALA A 1 73 ? 5.176 -1.738 -12.401 1.00 85.38 73 ALA A CA 1
ATOM 567 C C . ALA A 1 73 ? 5.398 -2.206 -13.848 1.00 85.38 73 ALA A C 1
ATOM 569 O O . ALA A 1 73 ? 6.430 -2.787 -14.192 1.00 85.38 73 ALA A O 1
ATOM 570 N N . HIS A 1 74 ? 4.416 -1.947 -14.707 1.00 86.19 74 HIS A N 1
ATOM 571 C CA . HIS A 1 74 ? 4.422 -2.303 -16.122 1.00 86.19 74 HIS A CA 1
ATOM 572 C C . HIS A 1 74 ? 5.510 -1.553 -16.894 1.00 86.19 74 HIS A C 1
ATOM 574 O O . HIS A 1 74 ? 5.653 -0.339 -16.774 1.00 86.19 74 HIS A O 1
ATOM 580 N N . GLY A 1 75 ? 6.260 -2.280 -17.724 1.00 80.31 75 GLY A N 1
ATOM 581 C CA . GLY A 1 75 ? 7.412 -1.734 -18.449 1.00 80.31 75 GLY A CA 1
ATOM 582 C C . GLY A 1 75 ? 8.695 -1.685 -17.615 1.00 80.31 75 GLY A C 1
ATOM 583 O O . GLY A 1 75 ? 9.736 -1.280 -18.124 1.00 80.31 75 GLY A O 1
ATOM 584 N N . THR A 1 76 ? 8.649 -2.134 -16.358 1.00 74.50 76 THR A N 1
ATOM 585 C CA . THR A 1 76 ? 9.822 -2.258 -15.492 1.00 74.50 76 THR A CA 1
ATOM 586 C C . THR A 1 76 ? 9.968 -3.699 -14.990 1.00 74.50 76 THR A C 1
ATOM 588 O O . THR A 1 76 ? 8.985 -4.435 -14.920 1.00 74.50 76 THR A O 1
ATOM 591 N N . PRO A 1 77 ? 11.173 -4.116 -14.582 1.00 76.38 77 PRO A N 1
ATOM 592 C CA . PRO A 1 77 ? 11.404 -5.408 -13.939 1.00 76.38 77 PRO A CA 1
ATOM 593 C C . PRO A 1 77 ? 11.118 -5.372 -12.423 1.00 76.38 77 PRO A C 1
ATOM 595 O O . PRO A 1 77 ? 11.640 -6.213 -11.685 1.00 76.38 77 PRO A O 1
ATOM 598 N N . ALA A 1 78 ? 10.346 -4.385 -11.949 1.00 79.88 78 ALA A N 1
ATOM 599 C CA . ALA A 1 78 ? 10.046 -4.166 -10.541 1.00 79.88 78 ALA A CA 1
ATOM 600 C C . ALA A 1 78 ? 8.632 -4.635 -10.162 1.00 79.88 78 ALA A C 1
ATOM 602 O O . ALA A 1 78 ? 7.664 -4.454 -10.900 1.00 79.88 78 ALA A O 1
ATOM 603 N N . SER A 1 79 ? 8.509 -5.187 -8.960 1.00 85.62 79 SER A N 1
ATOM 604 C CA . SER A 1 79 ? 7.230 -5.536 -8.330 1.00 85.62 79 SER A CA 1
ATOM 605 C C . SER A 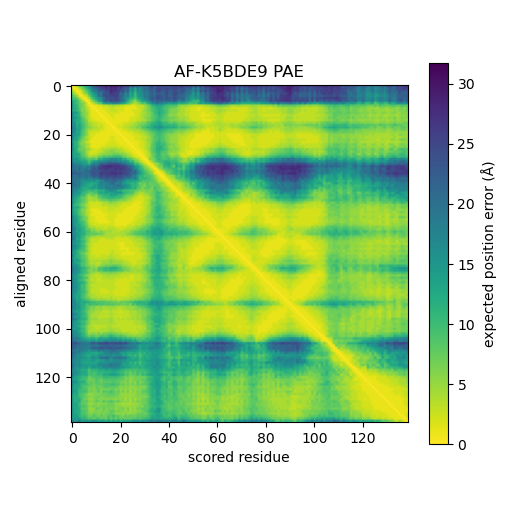1 79 ? 7.343 -5.383 -6.821 1.00 85.62 79 SER A C 1
ATOM 607 O O . SER A 1 79 ? 8.440 -5.553 -6.286 1.00 85.62 79 SER A O 1
ATOM 609 N N . ALA A 1 80 ? 6.239 -5.132 -6.126 1.00 86.31 80 ALA A N 1
ATOM 610 C CA . ALA A 1 80 ? 6.222 -5.154 -4.670 1.00 86.31 80 ALA A CA 1
ATOM 611 C C . ALA A 1 80 ? 4.980 -5.856 -4.122 1.00 86.31 80 ALA A C 1
ATOM 613 O O . ALA A 1 80 ? 3.931 -5.898 -4.762 1.00 86.31 80 ALA A O 1
ATOM 614 N N . ALA A 1 81 ? 5.119 -6.422 -2.931 1.00 91.31 81 ALA A N 1
ATOM 615 C CA . ALA A 1 81 ? 4.011 -6.980 -2.175 1.00 91.31 81 ALA A CA 1
ATOM 616 C C . ALA A 1 81 ? 4.235 -6.729 -0.688 1.00 91.31 81 ALA A C 1
ATOM 618 O O . ALA A 1 81 ? 5.380 -6.693 -0.234 1.00 91.31 81 ALA A O 1
ATOM 619 N N . GLY A 1 82 ? 3.163 -6.570 0.071 1.00 91.50 82 GLY A N 1
ATOM 620 C CA . GLY A 1 82 ? 3.251 -6.335 1.501 1.00 91.50 82 GLY A CA 1
ATOM 621 C C . GLY A 1 82 ? 1.963 -6.662 2.224 1.00 91.50 82 GLY A C 1
ATOM 622 O O . GLY A 1 82 ? 0.933 -6.907 1.605 1.00 91.50 82 GLY A O 1
ATOM 623 N N . SER A 1 83 ? 2.051 -6.647 3.543 1.00 94.88 83 SER A N 1
ATOM 624 C CA . SER A 1 83 ? 0.920 -6.831 4.439 1.00 94.88 83 SER A CA 1
ATOM 625 C C . SER A 1 83 ? 1.001 -5.814 5.564 1.00 94.88 83 SER A C 1
ATOM 627 O O . SER A 1 83 ? 2.090 -5.477 6.039 1.00 94.88 83 SER A O 1
ATOM 629 N N . THR A 1 84 ? -0.148 -5.356 6.028 1.00 93.19 84 THR A N 1
ATOM 630 C CA . THR A 1 84 ? -0.282 -4.402 7.119 1.00 93.19 84 THR A CA 1
ATOM 631 C C . THR A 1 84 ? -1.417 -4.805 8.044 1.00 93.19 84 THR A C 1
ATOM 633 O O . THR A 1 84 ? -2.342 -5.528 7.682 1.00 93.19 84 THR A O 1
ATOM 636 N N . VAL A 1 85 ? -1.315 -4.346 9.276 1.00 95.81 85 VAL A N 1
ATOM 637 C CA . VAL A 1 85 ? -2.263 -4.567 10.348 1.00 95.81 85 VAL A CA 1
ATOM 638 C C . VAL A 1 85 ? -2.490 -3.232 11.017 1.00 95.81 85 VAL A C 1
ATOM 640 O O . VAL A 1 85 ? -1.527 -2.578 11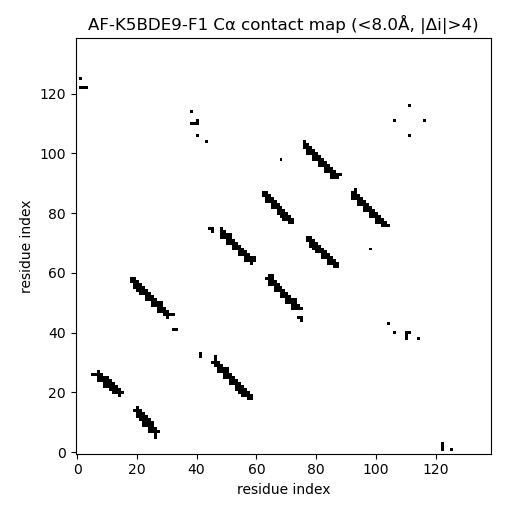.407 1.00 95.81 85 VAL A O 1
ATOM 643 N N . ILE A 1 86 ? -3.746 -2.875 11.234 1.00 94.19 86 ILE A N 1
ATOM 644 C CA . ILE A 1 86 ? -4.130 -1.721 12.038 1.00 94.19 86 ILE A CA 1
ATOM 645 C C . ILE A 1 86 ? -4.912 -2.226 13.246 1.00 94.19 86 ILE A C 1
ATOM 647 O O . ILE A 1 86 ? -5.807 -3.061 13.113 1.00 94.19 86 ILE A O 1
ATOM 651 N N . VAL A 1 87 ? -4.556 -1.750 14.435 1.00 96.06 87 VAL A N 1
ATOM 652 C CA . VAL A 1 87 ? -5.245 -2.079 15.689 1.00 96.06 87 VAL A CA 1
ATOM 653 C C . VAL A 1 87 ? -5.653 -0.808 16.430 1.00 96.06 87 VAL A C 1
ATOM 655 O O . VAL A 1 87 ? -4.935 0.193 16.352 1.00 96.06 87 VAL A O 1
ATOM 658 N N . PRO A 1 88 ? -6.778 -0.822 17.163 1.00 93.81 88 PRO A N 1
ATOM 659 C CA . PRO A 1 88 ? -7.152 0.297 18.016 1.00 93.81 88 PRO A CA 1
ATOM 660 C C . PRO A 1 88 ? -6.163 0.443 19.182 1.00 93.81 88 PRO A C 1
ATOM 662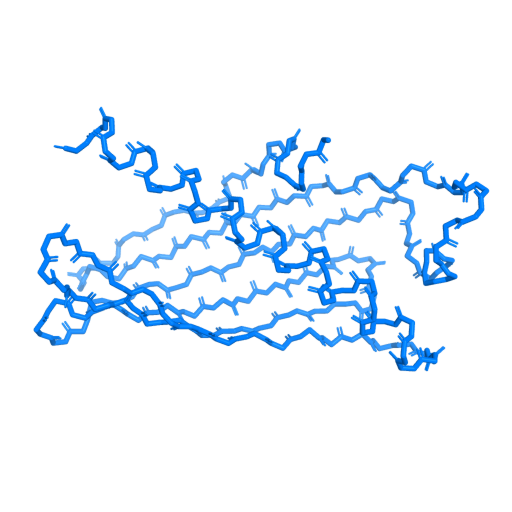 O O . PRO A 1 88 ? -5.719 -0.547 19.766 1.00 93.81 88 PRO A O 1
ATOM 665 N N . VAL A 1 89 ? -5.848 1.685 19.541 1.00 93.69 89 VAL A N 1
ATOM 666 C CA . VAL A 1 89 ? -5.076 2.063 20.735 1.00 93.69 89 VAL A CA 1
ATOM 667 C C . VAL A 1 89 ? -5.786 3.213 21.456 1.00 93.69 89 VAL A C 1
ATOM 669 O O . VAL A 1 89 ? -6.748 3.784 20.942 1.00 93.69 89 VAL A O 1
ATOM 672 N N . GLN A 1 90 ? -5.349 3.568 22.666 1.00 92.62 90 GLN A N 1
ATOM 673 C CA . GLN A 1 90 ? -5.954 4.691 23.385 1.00 92.62 90 GLN A CA 1
ATOM 674 C C . GLN A 1 90 ? -5.797 5.988 22.572 1.00 92.62 90 GLN A C 1
ATOM 676 O O . GLN A 1 90 ? -4.682 6.441 22.333 1.00 92.62 90 GLN A O 1
ATOM 681 N N . GLY A 1 91 ? -6.922 6.581 22.164 1.00 85.88 91 GLY A N 1
ATOM 682 C CA . GLY A 1 91 ? -6.944 7.837 21.409 1.00 85.88 91 GLY A CA 1
ATOM 683 C C . GLY A 1 91 ? -6.644 7.710 19.911 1.00 85.88 91 GLY A C 1
ATOM 684 O O . GLY A 1 91 ? -6.417 8.734 19.277 1.00 85.88 91 GLY A O 1
ATOM 685 N N . GLY A 1 92 ? -6.638 6.501 19.333 1.00 88.94 92 GLY A N 1
ATOM 686 C CA . GLY A 1 92 ? -6.446 6.339 17.890 1.00 88.94 92 GLY A CA 1
ATOM 687 C C . GLY A 1 92 ? -6.217 4.898 17.442 1.00 88.94 92 GLY A C 1
ATOM 688 O O . GLY A 1 92 ? -6.768 3.949 18.000 1.00 88.94 92 GLY A O 1
ATOM 689 N N . SER A 1 93 ? -5.379 4.729 16.423 1.00 90.25 93 SER A N 1
ATOM 690 C CA . SER A 1 93 ? -5.017 3.427 15.862 1.00 90.25 93 SER A CA 1
ATOM 691 C C . SER A 1 93 ? -3.521 3.337 15.587 1.00 90.25 93 SER A C 1
ATOM 693 O O . SER A 1 93 ? -2.900 4.326 15.205 1.00 90.25 93 SER A O 1
ATOM 695 N N . GLN A 1 94 ? -2.953 2.141 15.722 1.00 91.12 94 GLN A N 1
ATOM 696 C CA . GLN A 1 94 ? -1.568 1.859 15.360 1.00 91.12 94 GLN A CA 1
ATOM 697 C C . GLN A 1 94 ? -1.517 0.897 14.174 1.00 91.12 94 GLN A C 1
ATOM 699 O O . GLN A 1 94 ? -2.063 -0.205 14.238 1.00 91.12 94 GLN A O 1
ATOM 704 N N . GLY A 1 95 ? -0.826 1.313 13.110 1.00 90.38 95 GLY A N 1
ATOM 705 C CA . GLY A 1 95 ? -0.507 0.484 11.951 1.00 90.38 95 GLY A CA 1
ATOM 706 C C . GLY A 1 95 ? 0.864 -0.183 12.079 1.00 90.38 95 GLY A C 1
ATOM 707 O O . GLY A 1 95 ? 1.818 0.415 12.575 1.00 90.38 95 GLY A O 1
ATOM 708 N N . THR A 1 96 ? 0.998 -1.429 11.638 1.00 91.81 96 THR A N 1
ATOM 709 C CA . THR A 1 96 ? 2.279 -2.131 11.494 1.00 91.81 96 THR A CA 1
ATOM 710 C C . THR A 1 96 ? 2.232 -2.994 10.248 1.00 91.81 96 THR A C 1
ATOM 712 O O . THR A 1 96 ? 1.311 -3.786 10.075 1.00 91.81 96 THR A O 1
ATOM 715 N N . GLY A 1 97 ? 3.238 -2.872 9.392 1.00 88.69 97 GLY A N 1
ATOM 716 C CA . GLY A 1 97 ? 3.290 -3.623 8.150 1.00 88.69 97 GLY A CA 1
ATOM 717 C C . GLY A 1 97 ? 4.707 -3.874 7.673 1.00 88.69 97 GLY A C 1
ATOM 718 O O . GLY A 1 97 ? 5.674 -3.311 8.186 1.00 88.69 97 GLY A O 1
ATOM 719 N N . SER A 1 98 ? 4.811 -4.741 6.677 1.00 88.50 98 SER A N 1
ATOM 720 C CA . SER A 1 98 ? 6.054 -5.036 5.978 1.00 88.50 98 SER A CA 1
ATOM 721 C C . SER A 1 98 ? 5.774 -5.165 4.489 1.00 88.50 98 SER A C 1
ATOM 723 O O . SER A 1 98 ? 4.704 -5.624 4.091 1.00 88.50 98 SER A O 1
ATOM 725 N N . ALA A 1 99 ? 6.732 -4.758 3.665 1.00 84.00 99 ALA A N 1
ATOM 726 C CA . ALA A 1 99 ? 6.646 -4.903 2.223 1.00 84.00 99 ALA A CA 1
ATOM 727 C C . ALA A 1 99 ? 8.001 -5.327 1.662 1.00 84.00 99 ALA A C 1
ATOM 729 O O . ALA A 1 99 ? 9.053 -4.896 2.131 1.00 84.00 99 ALA A O 1
ATOM 730 N N . THR A 1 100 ? 7.964 -6.174 0.642 1.00 85.50 100 THR A N 1
ATOM 731 C CA . THR A 1 100 ? 9.128 -6.606 -0.122 1.00 85.50 100 THR A CA 1
ATOM 732 C C . THR A 1 100 ? 9.031 -6.035 -1.522 1.00 85.50 100 THR A C 1
ATOM 734 O O . THR A 1 100 ? 8.041 -6.255 -2.220 1.00 85.50 100 THR A O 1
ATOM 737 N N . VAL A 1 101 ? 10.090 -5.351 -1.951 1.00 81.00 101 VAL A N 1
ATOM 738 C CA . VAL A 1 101 ? 10.246 -4.911 -3.336 1.00 81.00 101 VAL A CA 1
ATOM 739 C C . VAL A 1 101 ? 11.255 -5.815 -4.028 1.00 81.00 101 VAL A C 1
ATOM 741 O O . VAL A 1 101 ? 12.359 -6.029 -3.532 1.00 81.00 101 VAL A O 1
ATOM 744 N N . ARG A 1 102 ? 10.875 -6.360 -5.180 1.00 81.38 102 ARG A N 1
ATOM 745 C CA . ARG A 1 102 ? 11.719 -7.213 -6.013 1.00 81.38 102 ARG A CA 1
ATOM 746 C C . ARG A 1 102 ? 12.062 -6.483 -7.299 1.00 81.38 102 ARG A C 1
ATOM 748 O O . ARG A 1 102 ? 11.175 -5.940 -7.953 1.00 81.38 102 ARG A O 1
ATOM 755 N N . PHE A 1 103 ? 13.337 -6.528 -7.670 1.00 77.12 103 PHE A N 1
ATOM 756 C CA . PHE A 1 103 ? 13.847 -5.945 -8.903 1.00 77.12 103 PHE A CA 1
ATOM 757 C C . PHE A 1 103 ? 14.671 -6.986 -9.661 1.00 77.12 103 PHE A C 1
ATOM 759 O O . PHE A 1 103 ? 15.709 -7.435 -9.180 1.00 77.12 103 PHE A O 1
ATOM 766 N N . ASN A 1 104 ? 14.211 -7.386 -10.844 1.00 78.06 104 ASN A N 1
ATOM 767 C CA . ASN A 1 104 ? 14.807 -8.492 -11.597 1.00 78.06 104 ASN A CA 1
ATOM 768 C C . ASN A 1 104 ? 15.840 -8.005 -12.630 1.00 78.06 104 ASN A C 1
ATOM 770 O O . ASN A 1 104 ? 15.657 -8.216 -13.827 1.00 78.06 104 ASN A O 1
ATOM 774 N N . VAL A 1 105 ? 16.920 -7.343 -12.190 1.00 71.25 105 VAL A N 1
ATOM 775 C CA . VAL A 1 105 ? 18.078 -6.993 -13.048 1.00 71.25 105 VAL A CA 1
ATOM 776 C C . VAL A 1 105 ? 19.394 -7.122 -12.261 1.00 71.25 105 VAL A C 1
ATOM 778 O O . VAL A 1 105 ? 19.360 -7.061 -11.030 1.00 71.25 105 VAL A O 1
ATOM 781 N N . PRO A 1 106 ? 20.559 -7.280 -12.921 1.00 61.22 106 PRO A N 1
ATOM 782 C CA . PRO A 1 106 ? 21.852 -7.361 -12.239 1.00 61.22 106 PRO A CA 1
ATOM 783 C C . PRO A 1 106 ? 22.222 -6.013 -11.598 1.00 61.22 106 PRO A C 1
ATOM 785 O O . PRO A 1 106 ? 22.732 -5.107 -12.259 1.00 61.22 106 PRO A O 1
ATOM 788 N N . LEU A 1 107 ? 21.940 -5.869 -10.302 1.00 63.38 107 LEU A N 1
ATOM 789 C CA . LEU A 1 107 ? 22.203 -4.663 -9.511 1.00 63.38 107 LEU A CA 1
ATOM 790 C C . LEU A 1 107 ? 23.282 -4.922 -8.461 1.00 63.38 107 LEU A C 1
ATOM 792 O O . LEU A 1 107 ? 23.403 -6.022 -7.928 1.00 63.38 107 LEU A O 1
ATOM 796 N N . ILE A 1 108 ? 24.023 -3.870 -8.103 1.00 67.00 108 ILE A N 1
ATOM 797 C CA . ILE A 1 108 ? 24.824 -3.851 -6.876 1.00 67.00 108 ILE A CA 1
ATOM 798 C C . ILE A 1 108 ? 23.839 -3.607 -5.726 1.00 67.00 108 ILE A C 1
ATOM 800 O O . ILE A 1 108 ? 23.340 -2.488 -5.587 1.00 67.00 108 ILE A O 1
ATOM 804 N N . GLY A 1 109 ? 23.533 -4.639 -4.931 1.00 60.12 109 GLY A N 1
ATOM 805 C CA . GLY A 1 109 ? 22.473 -4.619 -3.904 1.00 60.12 109 GLY A CA 1
ATOM 806 C C . GLY A 1 109 ? 22.463 -3.362 -3.023 1.00 60.12 109 GLY A C 1
ATOM 807 O O . GLY A 1 109 ? 21.421 -2.728 -2.869 1.00 60.12 109 GLY A O 1
ATOM 808 N N . GLY A 1 110 ? 23.638 -2.893 -2.589 1.00 65.69 110 GLY A N 1
ATOM 809 C CA . GLY A 1 110 ? 23.757 -1.702 -1.738 1.00 65.69 110 GLY A CA 1
ATOM 810 C C . GLY A 1 110 ? 23.277 -0.381 -2.365 1.00 65.69 110 GLY A C 1
ATOM 811 O O . GLY A 1 110 ? 22.925 0.546 -1.639 1.00 65.69 110 GLY A O 1
ATOM 812 N N . GLN A 1 111 ? 23.226 -0.249 -3.696 1.00 63.69 111 GLN A N 1
ATOM 813 C CA . GLN A 1 111 ? 22.684 0.955 -4.351 1.00 63.69 111 GLN A CA 1
ATOM 814 C C . GLN A 1 111 ? 21.154 0.940 -4.416 1.00 63.69 111 GLN A C 1
ATOM 816 O O . GLN A 1 111 ? 20.522 1.991 -4.313 1.00 63.69 111 GLN A O 1
ATOM 821 N N . VAL A 1 112 ? 20.571 -0.250 -4.564 1.00 62.84 112 VAL A N 1
ATOM 822 C CA . VAL A 1 112 ? 19.119 -0.466 -4.536 1.00 62.84 112 VAL A CA 1
ATOM 823 C C . VAL A 1 112 ? 18.601 -0.196 -3.135 1.00 62.84 112 VAL A C 1
ATOM 825 O O . VAL A 1 112 ? 17.687 0.601 -2.961 1.00 62.84 112 VAL A O 1
ATOM 828 N N . GLU A 1 113 ? 19.251 -0.784 -2.133 1.00 65.31 113 GLU A N 1
ATOM 829 C CA . GLU A 1 113 ? 18.904 -0.611 -0.723 1.00 65.31 113 GLU A CA 1
ATOM 830 C C . GLU A 1 113 ? 18.983 0.858 -0.294 1.00 65.31 113 GLU A C 1
ATOM 832 O O . GLU A 1 113 ? 18.051 1.372 0.322 1.00 65.31 113 GLU A O 1
ATOM 837 N N . ASN A 1 114 ? 20.041 1.578 -0.685 1.00 66.25 114 ASN A N 1
ATOM 838 C CA . ASN A 1 114 ? 20.201 2.991 -0.332 1.00 66.25 114 ASN A CA 1
ATOM 839 C C . ASN A 1 114 ? 19.144 3.910 -0.952 1.00 66.25 114 ASN A C 1
ATOM 841 O O . ASN A 1 114 ? 18.719 4.867 -0.298 1.00 66.25 114 ASN A O 1
ATOM 845 N N . LEU A 1 115 ? 18.761 3.652 -2.207 1.00 63.25 115 LEU A N 1
ATOM 846 C CA . LEU A 1 115 ? 17.751 4.446 -2.901 1.00 63.25 115 LEU A CA 1
ATOM 847 C C . LEU A 1 115 ? 16.349 4.111 -2.394 1.00 63.25 115 LEU A C 1
ATOM 849 O O . LEU A 1 115 ? 15.591 5.002 -2.0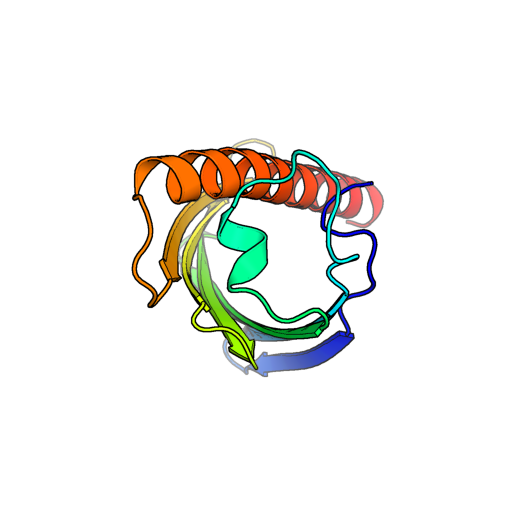27 1.00 63.25 115 LEU A O 1
ATOM 853 N N . MET A 1 116 ? 16.005 2.824 -2.373 1.00 65.38 116 MET A N 1
ATOM 854 C CA . MET A 1 116 ? 14.654 2.390 -2.042 1.00 65.38 116 MET A CA 1
ATOM 855 C C . MET A 1 116 ? 14.365 2.560 -0.555 1.00 65.38 116 MET A C 1
ATOM 857 O O . MET A 1 116 ? 13.283 3.016 -0.216 1.00 65.38 116 MET A O 1
ATOM 861 N N . GLY A 1 117 ? 15.326 2.281 0.331 1.00 66.06 117 GLY A N 1
ATOM 862 C CA . GLY A 1 117 ? 15.115 2.370 1.776 1.00 66.06 117 GLY A CA 1
ATOM 863 C C . GLY A 1 117 ? 14.714 3.772 2.232 1.00 66.06 117 GLY A C 1
ATOM 864 O O . GLY A 1 117 ? 13.702 3.930 2.914 1.00 66.06 117 GLY A O 1
ATOM 865 N N . ARG A 1 118 ? 15.457 4.806 1.813 1.00 67.94 118 ARG A N 1
ATOM 866 C CA . ARG A 1 118 ? 15.157 6.195 2.198 1.00 67.94 118 ARG A CA 1
ATOM 867 C C . ARG A 1 118 ? 13.881 6.710 1.546 1.00 67.94 118 ARG A C 1
ATOM 869 O O . ARG A 1 118 ? 12.965 7.115 2.254 1.00 67.94 118 ARG A O 1
ATOM 876 N N . THR A 1 119 ? 13.782 6.613 0.222 1.00 66.75 1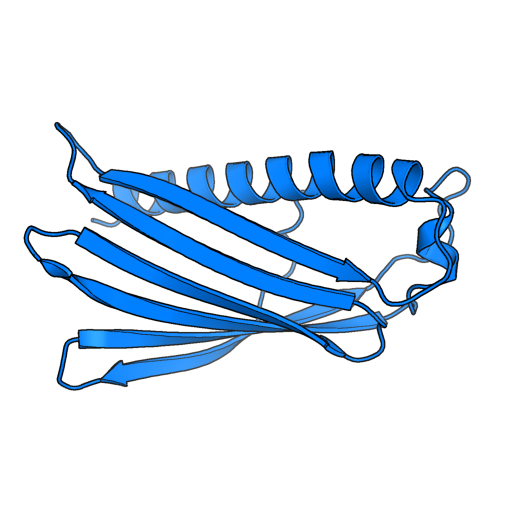19 THR A N 1
ATOM 877 C CA . THR A 1 119 ? 12.628 7.142 -0.515 1.00 66.75 119 THR A CA 1
ATOM 878 C C . THR A 1 119 ? 11.325 6.441 -0.137 1.00 66.75 119 THR A C 1
ATOM 880 O O . THR A 1 119 ? 10.296 7.102 -0.005 1.00 66.75 119 THR A O 1
ATOM 883 N N . LEU A 1 120 ? 11.340 5.121 0.081 1.00 68.31 120 LEU A N 1
ATOM 884 C CA . LEU A 1 120 ? 10.140 4.387 0.483 1.00 68.31 120 LEU A CA 1
ATOM 885 C C . LEU A 1 120 ? 9.731 4.732 1.918 1.00 68.31 120 LEU A C 1
ATOM 887 O O . LEU A 1 120 ? 8.550 4.946 2.166 1.00 68.31 120 LEU A O 1
ATOM 891 N N . THR A 1 121 ? 10.689 4.856 2.842 1.00 72.81 121 THR A N 1
ATOM 892 C CA . THR A 1 121 ? 10.400 5.251 4.232 1.00 72.81 121 THR A CA 1
ATOM 893 C C . THR A 1 121 ? 9.805 6.656 4.301 1.00 72.81 121 THR A C 1
ATOM 895 O O . THR A 1 121 ? 8.809 6.872 4.988 1.00 72.81 121 THR A O 1
ATOM 898 N N . GLU A 1 122 ? 10.377 7.610 3.565 1.00 76.25 122 GLU A N 1
ATOM 899 C CA . GLU A 1 122 ? 9.842 8.973 3.455 1.00 76.25 122 GLU A CA 1
ATOM 900 C C . GLU A 1 122 ? 8.440 8.977 2.840 1.00 76.25 122 GLU A C 1
ATOM 902 O O . GLU A 1 122 ? 7.560 9.690 3.316 1.00 76.25 122 GLU A O 1
ATOM 907 N N . SER A 1 123 ? 8.206 8.135 1.831 1.00 71.94 123 SER A N 1
ATOM 908 C CA . SER A 1 123 ? 6.896 8.024 1.190 1.00 71.94 123 SER A CA 1
ATOM 909 C C . SER A 1 123 ? 5.846 7.440 2.143 1.00 71.94 123 SER A C 1
ATOM 911 O O . SER A 1 123 ? 4.760 7.990 2.283 1.00 71.94 123 SER A O 1
ATOM 913 N N . ILE A 1 124 ? 6.171 6.367 2.865 1.00 74.88 124 ILE A N 1
ATOM 914 C CA . ILE A 1 124 ? 5.256 5.775 3.854 1.00 74.88 124 ILE A CA 1
ATOM 915 C C . ILE A 1 124 ? 4.939 6.782 4.964 1.00 74.88 124 ILE A C 1
ATOM 917 O O . ILE A 1 124 ? 3.784 6.907 5.366 1.00 74.88 124 ILE A O 1
ATOM 921 N N . ARG A 1 125 ? 5.941 7.538 5.431 1.00 79.56 125 ARG A N 1
ATOM 922 C CA . ARG A 1 125 ? 5.731 8.606 6.415 1.00 79.56 125 ARG A CA 1
ATOM 923 C C . ARG A 1 125 ? 4.772 9.671 5.884 1.00 79.56 125 ARG A C 1
ATOM 925 O O . ARG A 1 125 ? 3.805 9.981 6.568 1.00 79.56 125 ARG A O 1
ATOM 932 N N . ALA A 1 126 ? 5.011 10.181 4.677 1.00 80.56 126 ALA A N 1
ATOM 933 C CA . ALA A 1 126 ? 4.164 11.206 4.074 1.00 80.56 126 ALA A CA 1
ATOM 934 C C . ALA A 1 126 ? 2.718 10.718 3.880 1.00 80.56 126 ALA A C 1
ATOM 936 O O . ALA A 1 126 ? 1.782 11.462 4.156 1.00 80.56 126 ALA A O 1
ATOM 937 N N . LEU A 1 127 ? 2.529 9.458 3.472 1.00 78.19 127 LEU A N 1
ATOM 938 C CA . LEU A 1 127 ? 1.202 8.851 3.357 1.00 78.19 127 LEU A CA 1
ATOM 939 C C . LEU A 1 127 ? 0.496 8.774 4.716 1.00 78.19 127 LEU A C 1
ATOM 941 O O . LEU A 1 127 ? -0.686 9.100 4.818 1.00 78.19 127 LEU A O 1
ATOM 945 N N . ASN A 1 128 ? 1.216 8.371 5.764 1.00 81.31 128 ASN A N 1
ATOM 946 C CA . ASN A 1 128 ? 0.652 8.281 7.106 1.00 81.31 128 ASN A CA 1
ATOM 947 C C . ASN A 1 128 ? 0.283 9.664 7.668 1.00 81.31 128 ASN A C 1
ATOM 949 O O . ASN A 1 128 ? -0.789 9.819 8.249 1.00 81.31 128 ASN A O 1
ATOM 953 N N . GLU A 1 129 ? 1.139 10.670 7.472 1.00 85.25 129 GLU A N 1
ATOM 954 C CA . GLU A 1 129 ? 0.884 12.058 7.882 1.00 85.25 129 GLU A CA 1
ATOM 955 C C . GLU A 1 129 ? -0.339 12.636 7.160 1.00 85.25 129 GLU A C 1
ATOM 957 O O . GLU A 1 129 ? -1.247 13.144 7.817 1.00 85.25 129 GLU A O 1
ATOM 962 N N . PHE A 1 130 ? -0.410 12.477 5.834 1.00 85.12 130 PHE A N 1
ATOM 963 C CA . PHE A 1 130 ? -1.572 12.879 5.040 1.00 85.12 130 PHE A CA 1
ATOM 964 C C . PHE A 1 130 ? -2.856 12.210 5.539 1.00 85.12 130 PHE A C 1
ATOM 966 O O . PHE A 1 130 ? -3.836 12.891 5.833 1.00 85.12 130 PHE A O 1
ATOM 973 N N . THR A 1 131 ? -2.840 10.882 5.678 1.00 81.75 131 THR A N 1
ATOM 974 C CA . THR A 1 131 ? -4.021 10.107 6.087 1.00 81.75 131 THR A CA 1
ATOM 975 C C . THR A 1 131 ? -4.486 10.509 7.485 1.00 81.75 131 THR A C 1
ATOM 977 O O . THR A 1 131 ? -5.679 10.685 7.713 1.00 81.75 131 THR A O 1
ATOM 980 N N . THR A 1 132 ? -3.548 10.714 8.413 1.00 84.69 132 THR A N 1
ATOM 981 C CA . THR A 1 132 ? -3.857 11.149 9.782 1.00 84.69 132 THR A CA 1
ATOM 982 C C . THR A 1 132 ? -4.487 12.543 9.797 1.00 84.69 132 THR A C 1
ATOM 984 O O . THR A 1 132 ? -5.493 12.733 10.477 1.00 84.69 132 THR A O 1
ATOM 987 N N . SER A 1 133 ? -3.939 13.499 9.032 1.00 87.12 133 SER A N 1
ATOM 988 C CA . SER A 1 133 ? -4.507 14.854 8.919 1.00 87.12 133 SER A CA 1
ATOM 989 C C . SER A 1 133 ? -5.912 14.813 8.332 1.00 87.12 133 SER A C 1
ATOM 991 O O . SER A 1 133 ? -6.838 15.381 8.899 1.00 87.12 133 SER A O 1
ATOM 993 N N . TRP A 1 134 ? -6.092 14.068 7.237 1.00 90.06 134 TRP A N 1
ATOM 994 C CA . TRP A 1 134 ? -7.383 13.958 6.572 1.00 90.06 134 TRP A CA 1
ATOM 995 C C . TRP A 1 134 ? -8.457 13.391 7.506 1.00 90.06 134 TRP A C 1
ATOM 997 O O . TRP A 1 134 ? -9.538 13.967 7.588 1.00 90.06 134 TRP A O 1
ATOM 1007 N N . ILE A 1 135 ? -8.148 12.319 8.253 1.00 83.88 135 ILE A N 1
ATOM 1008 C CA . ILE A 1 135 ? -9.074 11.734 9.238 1.00 83.88 135 ILE A CA 1
ATOM 1009 C C . ILE A 1 135 ? -9.432 12.761 10.314 1.00 83.88 135 ILE A C 1
ATOM 1011 O O . ILE A 1 135 ? -10.608 12.927 10.608 1.00 83.88 135 ILE A O 1
ATOM 1015 N N . ALA A 1 136 ? -8.445 13.467 10.874 1.00 87.12 136 ALA A N 1
ATOM 1016 C CA . ALA A 1 136 ? -8.685 14.462 11.919 1.00 87.12 136 ALA A CA 1
ATOM 1017 C C . ALA A 1 136 ? -9.549 15.648 11.450 1.00 87.12 136 ALA A C 1
ATOM 1019 O O . ALA A 1 136 ? -10.198 16.299 12.264 1.00 87.12 136 ALA A O 1
ATOM 1020 N N . GLU A 1 137 ? -9.535 15.944 10.151 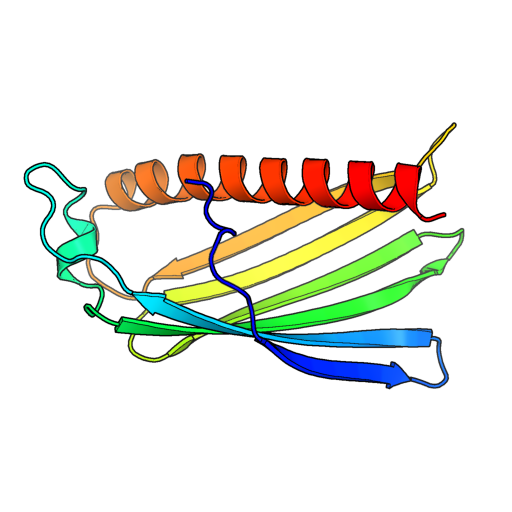1.00 91.44 137 GLU A N 1
ATOM 1021 C CA . GLU A 1 137 ? -10.296 17.039 9.546 1.00 91.44 137 GLU A CA 1
ATOM 1022 C C . GLU A 1 137 ? -11.700 16.623 9.070 1.00 91.44 137 GLU A C 1
ATOM 1024 O O . GLU A 1 137 ? -12.577 17.482 8.970 1.00 91.44 137 GLU A O 1
ATOM 1029 N N . HIS A 1 138 ? -11.921 15.341 8.752 1.00 87.94 138 HIS A N 1
ATOM 1030 C CA . HIS A 1 138 ? -13.114 14.885 8.018 1.00 87.94 138 HIS A CA 1
ATOM 1031 C C . HIS A 1 138 ? -13.939 13.797 8.723 1.00 87.94 138 HIS A C 1
ATOM 1033 O O . HIS A 1 138 ? -14.967 13.385 8.177 1.00 87.94 138 HIS A O 1
ATOM 1039 N N . VAL A 1 139 ? -13.520 13.332 9.904 1.00 77.75 139 VAL A N 1
ATOM 1040 C CA . VAL A 1 139 ? -14.238 12.345 10.734 1.00 77.75 139 VAL A CA 1
ATOM 1041 C C . VAL A 1 139 ? -14.507 12.928 12.113 1.00 77.75 139 VAL A C 1
ATOM 1043 O O . VAL A 1 139 ? -15.680 12.858 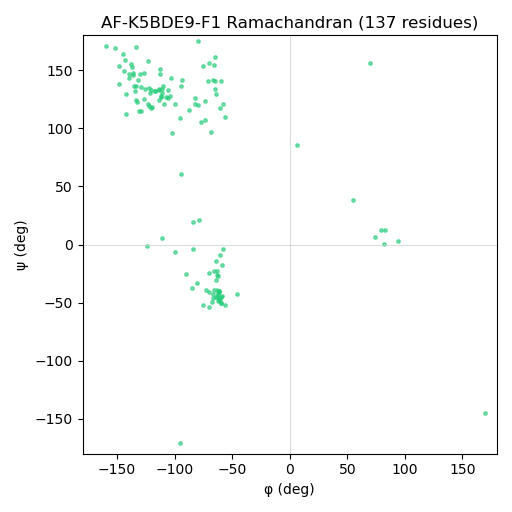12.543 1.00 77.75 139 VAL A O 1
#

Radius of gyration: 16.89 Å; Cα contacts (8 Å, |Δi|>4): 216; chains: 1; bounding box: 46×27×42 Å

Secondary structure (DSSP, 8-state):
--TT-S--EEEEEEE-TT--EEEEEEEEEE-----TT--GGGGSS-SEEEEEEEEEEEE-GGG-EEEEEEEEEETSSEEEEEEEEEEEETTEEEEEEEEEEEE-S---HHHHHHHHHHHHHHHHHHHHHHHHHHHHHH-

InterPro domains:
  IPR019639 Protein of unknown function DUF2505 [PF10698] (43-135)

Nearest PDB structures (foldseek):
  4xzv-assembly3_F  TM=6.378E-01  e=6.199E-01  Homo sapiens
  3bs6-assembly1_A  TM=4.967E-01  e=8.235E-01  Escherichia coli
  3mm0-assembly4_N-3  TM=4.060E-01  e=3.606E+00  Gallus gallus
  1lsh-assembly1_B  TM=2.604E-01  e=6.365E+00  Ichthyomyzon unicuspis

Solvent-accessible surface area (backbone atoms only — not comparable to full-atom values): 7988 Å² total; per-residue (Å²): 134,65,94,71,84,60,83,63,41,78,76,42,77,50,70,50,97,87,61,31,36,41,41,29,35,36,34,81,44,75,46,89,58,91,56,91,89,57,68,77,68,62,78,76,46,55,53,58,38,39,36,41,39,38,36,42,37,38,76,52,73,91,69,24,34,40,35,41,40,39,34,45,31,49,83,44,63,42,37,34,40,33,43,36,37,35,36,71,48,94,95,52,70,49,76,53,68,54,72,51,77,48,67,76,64,101,66,66,63,71,60,53,50,59,52,48,53,53,56,50,52,53,40,54,49,51,52,50,53,52,52,52,52,50,46,76,74,75,111

Organism: Mycolicibacterium hassiacum (strain DSM 44199 / CIP 105218 / JCM 12690 / 3849) (NCBI:txid1122247)

Mean predicted aligned error: 8.2 Å

=== Feature glossary ===
Feature key, reading from the visual/contextual features back to the raw sequence:

Rendered structure images. Six rendered views show the 3D structure from the faces of a cube — i.e. along ±x, ±y, ±z. Rendering representation is drawn randomly per protein from cartoon (secondary-structure ribbons), sticks (backbone bonds), or molecular surface; coloring is either N→C rainbow (blue at the N-terminus through red at the C-terminus) or one color per chain.

Contact-map, Ramachandran, and PAE plots. The contact map is a binary N×N matrix image: pixel (i, j) is dark where Cα_i and Cα_j are within 8 Å and |i−j|>4. Because the |i−j|>4 filter removes local helical contacts, off-diagonal stripes parallel to the main diagonal indicate parallel β-sheets; stripes perpendicular to it indicate antiparallel β-sheets. The Ramachandran plot scatters every residue's (φ, ψ) pair against the sterically allowed regions. The PAE heatmap renders the predicted-aligned-error matrix.

InterPro / GO / CATH / organism. Database cross-references. InterPro integrates a dozen domain/family signature databases into unified entries with residue-range hits. GO terms attach function/process/location labels with evidence codes. CATH codes position the fold in a four-level structural taxonomy. Organism is the NCBI-taxonomy species name.

Nearest PDB structures. The Foldseek neighbor list gives the closest experimentally determined structures in the PDB, ranked by structural alignment. TM-score near 1 means near-identical fold; near 0.3 means only rough topology match. This is how one finds what a novel AlphaFold prediction most resembles in the solved-structure universe.

Predicted aligned error. PAE(i, j) answers: if I align the predicted and true structures on residue i, how far off (in Å) do I expect residue j to be? A block-diagonal PAE matrix with low values on the blocks and high values off-diagonal is the signature of a multi-domain protein with confidently predicted domains but uncertain inter-domain orientation.

Solvent-accessible surface area. Accessible surface area quantifies burial. A residue with SASA near zero is packed into the hydrophobic core; one with SASA >100 Å² sits on the surface. Computed here via the Shrake–Rupley numerical algorithm with a 1.4 Å probe.

B-factor. B-factor (Debye–Waller factor) reflects atomic displacement in the crystal lattice. It is an experimental observable (units Å²), not a prediction; low values mean the atom is pinned down, high values mean it moves or is heterogeneous across the crystal.

pLDDT. For AlphaFold models, the B-factor field carries pLDDT — the model's own estimate of local accuracy on a 0–100 scale. Regions with pLDDT<50 should be treated as essentially unmodeled; they often correspond to intrinsically disordered segments.

Backbone torsions (φ/ψ). φ (phi) and ψ (psi) are the two rotatable backbone dihedrals per residue: φ is the C(i-1)–N–Cα–C torsion, ψ is the N–Cα–C–N(i+1) torsion, both in degrees on (−180°, 180°]. α-helical residues cluster near (−60°, −45°); β-strand residues near (−120°, +130°). A Ramachandran plot is simply a scatter of (φ, ψ) for every residue.

Radius of gyration, Cα contacts, bounding box. Radius of gyration (Rg) is the root-mean-square distance of Cα atoms from their centroid — a single number for overall size and compactness. A globular domain of N residues has Rg ≈ 2.2·N^0.38 Å; an extended or disordered chain has a much larger Rg. The Cα contact count is the number of residue pairs whose Cα atoms are within 8 Å and are more than four positions apart in sequence — a standard proxy for tertiary packing density. The bounding box is the smallest axis-aligned box enclosing all Cα atoms.

Secondary structure (3-state, P-SEA). Three-state secondary structure (P-SEA) collapses the eight DSSP classes into helix (a), strand (b), and coil (c). P-SEA assigns these from Cα geometry alone — distances and angles — without requiring backbone oxygens, so it works on any Cα trace.

Secondary structure (8-state, DSSP). DSSP 8-state secondary structure assigns each residue one of H (α-helix), G (3₁₀-helix), I (π-helix), E (extended β-strand), B (isolated β-bridge), T (hydrogen-bonded turn), S (bend), or '-' (coil). The assignment is computed from backbone hydrogen-bond geometry via the Kabsch–Sander algorithm.

Foldseek 3Di. A 3Di character summarizes, for each residue, the relative orientation of the Cα frame of its nearest spatial neighbor. Because it encodes fold topology rather than chemistry, 3Di alignments detect remote structural similarity that sequence alignment misses.

mmCIF coordinates. The mmCIF block holds the 3D Cartesian coordinates of each backbone atom (N, Cα, C, O) in ångströms. mmCIF is the PDB's canonical archive format — a tagged-loop text representation of the atomic model.

Sequence. Sequence gives the chain of amino acids in standard one-letter code (A=alanine, C=cysteine, …, Y=tyrosine), read N→C. It is the only feature that is directly encoded by the gene; all structural features are derived from the folded form of this sequence.